Protein AF-A0A2D0KIE9-F1 (afdb_monomer)

Mean predicted aligned error: 5.88 Å

Structure (mmCIF, N/CA/C/O backbone):
data_AF-A0A2D0KIE9-F1
#
_entry.id   AF-A0A2D0KIE9-F1
#
loop_
_atom_site.group_PDB
_atom_site.id
_atom_site.type_symbol
_atom_site.label_atom_id
_atom_site.label_alt_id
_atom_site.label_comp_id
_atom_site.label_asym_id
_atom_site.label_entity_id
_atom_site.label_seq_id
_atom_site.pdbx_PDB_ins_code
_atom_site.Cartn_x
_atom_site.Cartn_y
_atom_site.Cartn_z
_atom_site.occupancy
_atom_site.B_iso_or_equiv
_atom_site.auth_seq_id
_atom_site.auth_comp_id
_atom_site.auth_asym_id
_atom_site.auth_atom_id
_atom_site.pdbx_PDB_model_num
ATOM 1 N N . MET A 1 1 ? -3.645 -2.887 -2.409 1.00 84.75 1 MET A N 1
ATOM 2 C CA . MET A 1 1 ? -2.389 -3.612 -2.696 1.00 84.75 1 MET A CA 1
ATOM 3 C C . MET A 1 1 ? -1.689 -4.044 -1.427 1.00 84.75 1 MET A C 1
ATOM 5 O O . MET A 1 1 ? -1.338 -5.204 -1.366 1.00 84.75 1 MET A O 1
ATOM 9 N N . GLU A 1 2 ? -1.558 -3.186 -0.412 1.00 87.62 2 GLU A N 1
ATOM 10 C CA . GLU A 1 2 ? -0.864 -3.543 0.838 1.00 87.62 2 GLU A CA 1
ATOM 11 C C . GLU A 1 2 ? -1.395 -4.818 1.509 1.00 87.62 2 GLU A C 1
ATOM 13 O O . GLU A 1 2 ? -0.625 -5.733 1.737 1.00 87.62 2 GLU A O 1
ATOM 18 N N . VAL A 1 3 ? -2.714 -4.955 1.695 1.00 87.75 3 VAL A N 1
ATOM 19 C CA . VAL A 1 3 ? -3.311 -6.167 2.302 1.00 87.75 3 VAL A CA 1
ATOM 20 C C . VAL A 1 3 ? -3.007 -7.441 1.502 1.00 87.75 3 VAL A C 1
ATOM 22 O O . VAL A 1 3 ? -2.696 -8.476 2.076 1.00 87.75 3 VAL A O 1
ATOM 25 N N . VAL A 1 4 ? -3.087 -7.368 0.171 1.00 88.00 4 VAL A N 1
ATOM 26 C CA . VAL A 1 4 ? -2.789 -8.511 -0.708 1.00 88.00 4 VAL A CA 1
ATOM 27 C C . VAL A 1 4 ? -1.290 -8.802 -0.714 1.00 88.00 4 VAL A C 1
ATOM 29 O O . VAL A 1 4 ? -0.892 -9.955 -0.688 1.00 88.00 4 VAL A O 1
ATOM 32 N N . GLY A 1 5 ? -0.459 -7.762 -0.725 1.00 88.56 5 GLY A N 1
ATOM 33 C CA . GLY A 1 5 ? 0.989 -7.879 -0.651 1.00 88.56 5 GLY A CA 1
ATOM 34 C C . GLY A 1 5 ? 1.445 -8.560 0.636 1.00 88.56 5 GLY A C 1
ATOM 35 O O . GLY A 1 5 ? 2.197 -9.524 0.564 1.00 88.56 5 GLY A O 1
ATOM 36 N N . GLU A 1 6 ? 0.908 -8.133 1.778 1.00 86.19 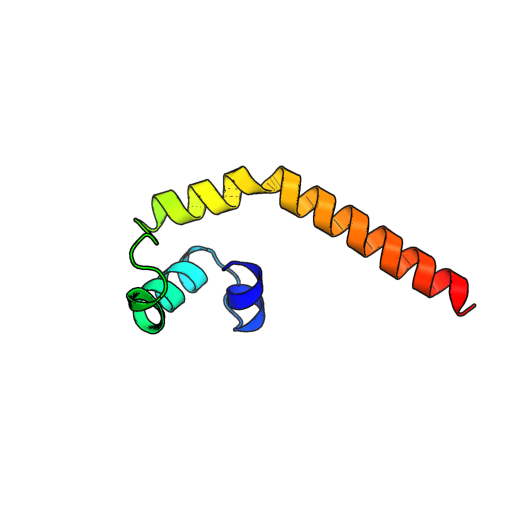6 GLU A N 1
ATOM 37 C CA . GLU A 1 6 ? 1.125 -8.773 3.080 1.00 86.19 6 GLU A CA 1
ATOM 38 C C . GLU A 1 6 ? 0.633 -10.229 3.085 1.00 86.19 6 GLU A C 1
ATOM 40 O O . GLU A 1 6 ? 1.357 -11.120 3.521 1.00 86.19 6 GLU A O 1
ATOM 45 N N . PHE A 1 7 ? -0.550 -10.514 2.521 1.00 88.00 7 PHE A N 1
ATOM 46 C CA . PHE A 1 7 ? -1.062 -11.887 2.379 1.00 88.00 7 PHE A CA 1
ATOM 47 C C . PHE A 1 7 ? -0.146 -12.782 1.526 1.00 88.00 7 PHE A C 1
ATOM 49 O O . PHE A 1 7 ? 0.004 -13.967 1.806 1.00 88.00 7 PHE A O 1
ATOM 56 N N . LEU A 1 8 ? 0.496 -12.211 0.506 1.00 88.62 8 LEU A N 1
ATOM 57 C CA . LEU A 1 8 ? 1.483 -12.891 -0.336 1.00 88.62 8 LEU A CA 1
ATOM 58 C C . LEU A 1 8 ? 2.881 -12.975 0.308 1.00 88.62 8 LEU A C 1
ATOM 60 O O . LEU A 1 8 ? 3.793 -13.528 -0.302 1.00 88.62 8 LEU A O 1
ATOM 64 N N . GLY A 1 9 ? 3.067 -12.442 1.522 1.00 90.12 9 GLY A N 1
ATOM 65 C CA . GLY A 1 9 ? 4.330 -12.482 2.265 1.00 90.12 9 GLY A CA 1
ATOM 66 C C . GLY A 1 9 ? 5.292 -11.323 1.978 1.00 90.12 9 GLY A C 1
ATOM 67 O O . GLY A 1 9 ? 6.454 -11.372 2.382 1.00 90.12 9 GLY A O 1
ATOM 68 N N . PHE A 1 10 ? 4.846 -10.270 1.291 1.00 90.31 10 PHE A N 1
ATOM 69 C CA . PHE A 1 10 ? 5.639 -9.061 1.082 1.00 90.31 10 PHE A CA 1
ATOM 70 C C . PHE A 1 10 ? 5.387 -8.052 2.207 1.00 90.31 10 PHE A C 1
ATOM 72 O O . PHE A 1 10 ? 4.378 -7.357 2.201 1.00 90.31 10 PHE A O 1
ATOM 79 N N . SER A 1 11 ? 6.356 -7.907 3.108 1.00 79.06 11 SER A N 1
ATOM 80 C CA . SER A 1 11 ? 6.297 -6.997 4.266 1.00 79.06 11 SER A CA 1
ATOM 81 C C . SER A 1 11 ? 6.835 -5.584 3.999 1.00 79.06 11 SER A C 1
ATOM 83 O O . SER A 1 11 ? 7.029 -4.788 4.916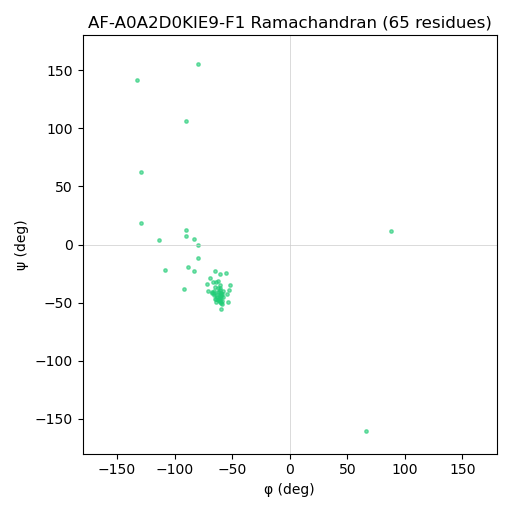 1.00 79.06 11 SER A O 1
ATOM 85 N N . THR A 1 12 ? 7.164 -5.262 2.743 1.00 87.00 12 THR A N 1
ATOM 86 C CA . THR A 1 12 ? 7.705 -3.945 2.377 1.00 87.00 12 THR A CA 1
ATOM 87 C C . THR A 1 12 ? 6.993 -3.376 1.165 1.00 87.00 12 THR A C 1
ATOM 89 O O . THR A 1 12 ? 6.783 -4.083 0.179 1.00 87.00 1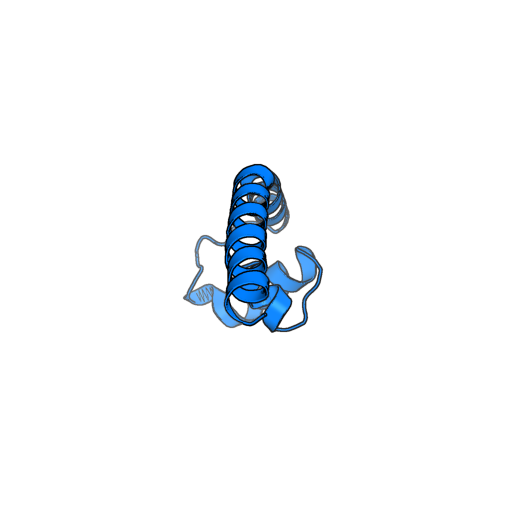2 THR A O 1
ATOM 92 N N . ASP A 1 13 ? 6.751 -2.064 1.169 1.00 87.62 13 ASP A N 1
ATOM 93 C CA . ASP A 1 13 ? 6.187 -1.343 0.020 1.00 87.62 13 ASP A CA 1
ATOM 94 C C . ASP A 1 13 ? 6.956 -1.617 -1.276 1.00 87.62 13 ASP A C 1
ATOM 96 O O . ASP A 1 13 ? 6.371 -1.701 -2.353 1.00 87.62 13 ASP A O 1
ATOM 100 N N . LYS A 1 14 ? 8.282 -1.797 -1.180 1.00 91.12 14 LYS A N 1
ATOM 101 C CA . LYS A 1 14 ? 9.124 -2.178 -2.318 1.00 91.12 14 LYS A CA 1
ATOM 102 C C . LYS A 1 14 ? 8.760 -3.568 -2.839 1.00 91.12 14 LYS A C 1
ATOM 104 O O . LYS A 1 14 ? 8.623 -3.718 -4.047 1.00 91.12 14 LYS A O 1
ATOM 109 N N . GLY A 1 15 ? 8.654 -4.568 -1.964 1.00 92.50 15 GLY A N 1
ATOM 110 C CA . GLY A 1 15 ? 8.304 -5.937 -2.350 1.00 92.50 15 GLY A CA 1
ATOM 111 C C . GLY A 1 15 ? 6.923 -5.998 -2.995 1.00 92.50 15 GLY A C 1
ATOM 112 O O . GLY A 1 15 ? 6.778 -6.537 -4.090 1.00 92.50 15 GLY A O 1
ATOM 113 N N . ILE A 1 16 ? 5.953 -5.332 -2.369 1.00 92.94 16 ILE A N 1
ATOM 114 C CA . ILE A 1 16 ? 4.582 -5.219 -2.867 1.00 92.94 16 ILE A CA 1
ATOM 115 C C . ILE A 1 16 ? 4.586 -4.543 -4.241 1.00 92.94 16 ILE A C 1
ATOM 117 O O . ILE A 1 16 ? 4.125 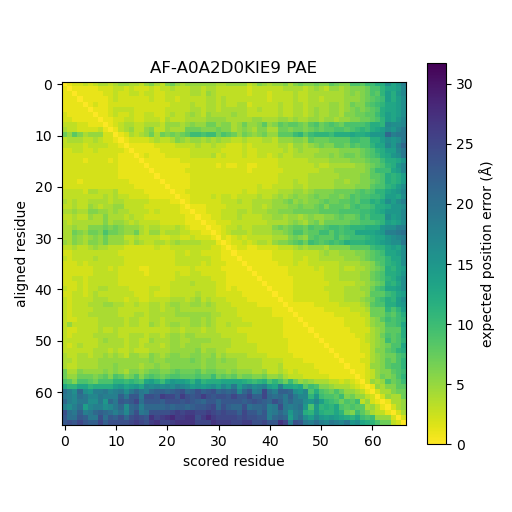-5.131 -5.217 1.00 92.94 16 ILE A O 1
ATOM 121 N N . TRP A 1 17 ? 5.168 -3.346 -4.363 1.00 94.69 17 TRP A N 1
ATOM 122 C CA . TRP A 1 17 ? 5.204 -2.624 -5.635 1.00 94.69 17 TRP A CA 1
ATOM 123 C C . TRP A 1 17 ? 5.884 -3.431 -6.743 1.00 94.69 17 TRP A C 1
ATOM 125 O O . TRP A 1 17 ? 5.343 -3.512 -7.840 1.00 94.69 17 TRP A O 1
ATOM 135 N N . THR A 1 18 ? 7.029 -4.066 -6.467 1.00 94.06 18 THR A N 1
ATOM 136 C CA . THR A 1 18 ? 7.726 -4.913 -7.447 1.00 94.06 18 THR A CA 1
ATOM 137 C C . THR A 1 18 ? 6.822 -6.051 -7.909 1.00 94.06 18 THR A C 1
ATOM 139 O O . THR A 1 18 ? 6.654 -6.244 -9.109 1.00 94.06 18 THR A O 1
ATOM 142 N N . TYR A 1 19 ? 6.182 -6.774 -6.991 1.00 93.69 19 TYR A N 1
ATOM 143 C CA . TYR A 1 19 ? 5.307 -7.880 -7.364 1.00 93.69 19 TYR A CA 1
ATOM 144 C C . TYR A 1 19 ? 4.162 -7.425 -8.279 1.00 93.69 19 TYR A C 1
ATOM 146 O O . TYR A 1 19 ? 4.000 -7.972 -9.372 1.00 93.69 19 TYR A O 1
ATOM 154 N N . PHE A 1 20 ? 3.432 -6.378 -7.882 1.00 92.25 20 PHE A N 1
ATOM 155 C CA . PHE A 1 20 ? 2.317 -5.838 -8.664 1.00 92.25 20 PHE A CA 1
ATOM 156 C C . PHE A 1 20 ? 2.773 -5.249 -10.004 1.00 92.25 20 PHE A C 1
ATOM 158 O O . PHE A 1 20 ? 2.096 -5.424 -11.015 1.00 92.25 20 PHE A O 1
ATOM 165 N N . ASN A 1 21 ? 3.944 -4.612 -10.042 1.00 93.06 21 ASN A N 1
ATOM 166 C CA . ASN A 1 21 ? 4.519 -4.060 -11.263 1.00 93.06 21 ASN A CA 1
ATOM 167 C C . ASN A 1 21 ? 4.983 -5.135 -12.258 1.00 93.06 21 ASN A C 1
ATOM 169 O O . ASN A 1 21 ? 5.001 -4.872 -13.455 1.00 93.06 21 ASN A O 1
ATOM 173 N N . HIS A 1 22 ? 5.384 -6.315 -11.784 1.00 92.94 22 HIS A N 1
ATOM 174 C CA . HIS A 1 22 ? 5.859 -7.397 -12.649 1.00 92.94 22 HIS A CA 1
ATOM 175 C C . HIS A 1 22 ? 4.750 -8.360 -13.072 1.00 92.94 22 HIS A C 1
ATOM 177 O O . HIS A 1 22 ? 4.745 -8.805 -14.213 1.00 92.94 22 HIS A O 1
ATOM 183 N N . HIS A 1 23 ? 3.812 -8.671 -12.178 1.00 91.31 23 HIS A N 1
ATOM 184 C CA . HIS A 1 23 ? 2.854 -9.757 -12.400 1.00 91.31 23 HIS A CA 1
ATOM 185 C C . HIS A 1 23 ? 1.429 -9.257 -12.689 1.00 91.31 23 HIS A C 1
ATOM 187 O O . HIS A 1 23 ? 0.634 -9.995 -13.253 1.00 91.31 23 HIS A O 1
ATOM 193 N N . TRP A 1 24 ? 1.079 -8.027 -12.285 1.00 90.19 24 TRP A N 1
ATOM 194 C CA . TRP A 1 24 ? -0.304 -7.513 -12.329 1.00 90.19 24 TRP A CA 1
ATOM 195 C C . TRP A 1 24 ? -0.375 -6.149 -13.030 1.00 90.19 24 TRP A C 1
ATOM 197 O O . TRP A 1 24 ? -1.337 -5.400 -12.866 1.00 90.19 24 TRP A O 1
ATOM 207 N N . ARG A 1 25 ? 0.644 -5.789 -13.820 1.00 89.31 25 ARG A N 1
ATOM 208 C CA . ARG A 1 25 ? 0.734 -4.461 -14.447 1.00 89.31 25 ARG A CA 1
ATOM 209 C C . ARG A 1 25 ? -0.383 -4.193 -15.446 1.00 89.31 25 ARG A C 1
ATOM 211 O O . ARG A 1 25 ? -0.840 -3.060 -15.536 1.00 89.31 25 ARG A O 1
ATOM 218 N N . GLU A 1 26 ? -0.856 -5.227 -16.132 1.00 91.00 26 GLU A N 1
ATOM 219 C CA . GLU A 1 26 ? -2.011 -5.138 -17.032 1.00 91.00 26 GLU A CA 1
ATOM 220 C C . GLU A 1 26 ? -3.291 -4.737 -16.288 1.00 91.00 26 GLU A C 1
ATOM 222 O O . GLU A 1 26 ? -4.134 -4.032 -16.831 1.00 91.00 26 GLU A O 1
ATOM 227 N N . TRP A 1 27 ? -3.414 -5.138 -15.020 1.00 89.75 27 TRP A N 1
ATOM 228 C CA . TRP A 1 27 ? -4.578 -4.848 -14.182 1.00 89.75 27 TRP A CA 1
ATOM 229 C C . TRP A 1 27 ? -4.431 -3.510 -13.446 1.00 89.75 27 TRP A C 1
ATOM 231 O O . TRP A 1 27 ? -5.420 -2.914 -13.025 1.00 89.75 27 TRP A O 1
ATOM 241 N N . PHE A 1 28 ? -3.198 -3.008 -13.321 1.00 86.69 28 PHE A N 1
ATOM 242 C CA . PHE A 1 28 ? -2.876 -1.727 -12.693 1.00 86.69 28 PHE A CA 1
ATOM 243 C C . PHE A 1 28 ? -1.987 -0.854 -13.597 1.00 86.69 28 PHE A C 1
ATOM 245 O O . PHE A 1 28 ? -0.874 -0.490 -13.201 1.00 86.69 28 PHE A O 1
ATOM 252 N N . PRO A 1 29 ? -2.463 -0.440 -14.789 1.00 86.31 29 PRO A N 1
ATOM 253 C CA . PRO A 1 29 ? -1.665 0.374 -15.710 1.00 86.31 29 PRO A CA 1
ATOM 254 C C . PRO A 1 29 ? -1.254 1.726 -15.095 1.00 86.31 29 PRO A C 1
ATOM 256 O O . PRO A 1 29 ? -0.218 2.289 -15.444 1.00 86.31 29 PRO A O 1
ATOM 259 N N . GLY A 1 30 ? -2.030 2.217 -14.121 1.00 88.12 30 GLY A N 1
ATOM 260 C CA . GLY A 1 30 ? -1.780 3.447 -13.366 1.00 88.12 30 GLY A CA 1
ATOM 261 C C . GLY A 1 30 ? -0.951 3.291 -12.083 1.00 88.12 30 GLY A C 1
ATOM 262 O O . GLY A 1 30 ? -0.914 4.234 -11.297 1.00 88.12 30 GLY A O 1
ATOM 263 N N . LEU A 1 31 ? -0.292 2.147 -11.839 1.00 86.88 31 LEU A N 1
ATOM 264 C CA . LEU A 1 31 ? 0.485 1.890 -10.608 1.00 86.88 31 LEU A C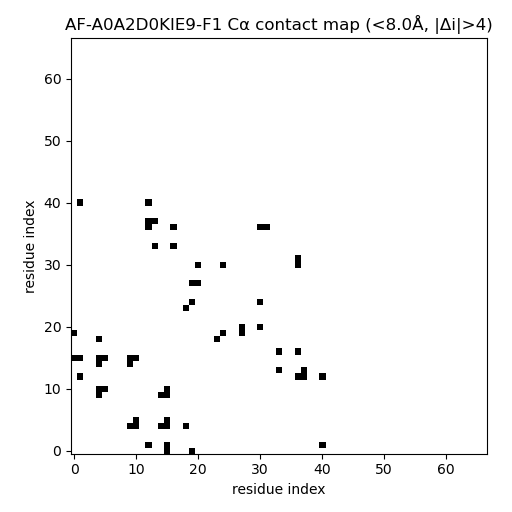A 1
ATOM 265 C C . LEU A 1 31 ? 1.567 2.957 -10.327 1.00 86.88 31 LEU A C 1
ATOM 267 O O . LEU A 1 31 ? 1.963 3.166 -9.180 1.00 86.88 31 LEU A O 1
ATOM 271 N N . GLY A 1 32 ? 2.029 3.656 -11.368 1.00 88.69 32 GLY A N 1
ATOM 272 C CA . GLY A 1 32 ? 2.996 4.744 -11.255 1.00 88.69 32 GLY A CA 1
ATOM 273 C C . GLY A 1 32 ? 4.378 4.276 -10.789 1.00 88.69 32 GLY A C 1
ATOM 274 O O . GLY A 1 32 ? 4.742 3.105 -10.908 1.00 88.69 32 GLY A O 1
ATOM 275 N N . SER A 1 33 ? 5.182 5.212 -10.282 1.00 93.25 33 SER A N 1
ATOM 276 C CA . SER A 1 33 ? 6.513 4.913 -9.748 1.00 93.25 33 SER A CA 1
ATOM 277 C C . SER A 1 33 ? 6.438 4.342 -8.329 1.00 93.25 33 SER A C 1
ATOM 279 O O . SER A 1 33 ? 5.520 4.648 -7.565 1.00 93.25 33 SER A O 1
ATOM 281 N N . ARG A 1 34 ? 7.466 3.585 -7.926 1.00 93.50 34 ARG A N 1
ATOM 282 C CA . ARG A 1 34 ? 7.609 3.079 -6.550 1.00 93.50 34 ARG A CA 1
ATOM 283 C C . ARG A 1 34 ? 7.497 4.188 -5.495 1.00 93.50 34 ARG A C 1
ATOM 285 O O . ARG A 1 34 ? 6.914 3.978 -4.439 1.00 93.50 34 ARG A O 1
ATOM 292 N N . ALA A 1 35 ? 8.059 5.367 -5.773 1.00 93.94 35 ALA A N 1
ATOM 293 C CA . ALA A 1 35 ? 8.007 6.504 -4.854 1.00 93.94 35 ALA A CA 1
ATOM 294 C C . ALA A 1 35 ? 6.573 7.029 -4.671 1.00 93.94 35 ALA A C 1
ATOM 296 O O . ALA A 1 35 ? 6.158 7.304 -3.547 1.00 93.94 35 ALA A O 1
ATOM 297 N N . ASN A 1 36 ? 5.797 7.108 -5.757 1.00 93.00 36 ASN A N 1
ATOM 298 C CA . ASN A 1 36 ? 4.391 7.501 -5.685 1.00 93.00 36 ASN A CA 1
ATOM 299 C C . ASN A 1 36 ? 3.559 6.461 -4.933 1.00 93.00 36 ASN A C 1
ATOM 301 O O . ASN A 1 36 ? 2.729 6.843 -4.113 1.00 93.00 36 ASN A O 1
ATOM 305 N N . PHE A 1 37 ? 3.824 5.172 -5.148 1.00 92.69 37 PHE A N 1
AT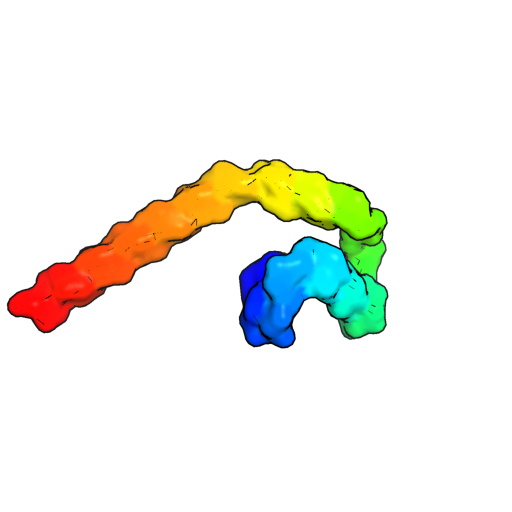OM 306 C CA . PHE A 1 37 ? 3.184 4.095 -4.396 1.00 92.69 37 PHE A CA 1
ATOM 307 C C . PHE A 1 37 ? 3.451 4.205 -2.887 1.00 92.69 37 PHE A C 1
ATOM 309 O O . PHE A 1 37 ? 2.507 4.231 -2.103 1.00 92.69 37 PHE A O 1
ATOM 316 N N . ALA A 1 38 ? 4.712 4.370 -2.472 1.00 92.12 38 ALA A N 1
ATOM 317 C CA . ALA A 1 38 ? 5.068 4.531 -1.058 1.00 92.12 38 ALA A CA 1
ATOM 318 C C . ALA A 1 38 ? 4.440 5.797 -0.439 1.00 92.12 38 ALA A C 1
ATOM 320 O O . ALA A 1 38 ? 3.965 5.786 0.698 1.00 92.12 38 ALA A O 1
ATOM 321 N N . LYS A 1 39 ? 4.369 6.893 -1.209 1.00 93.50 39 LYS A N 1
ATOM 322 C CA . LYS A 1 39 ? 3.679 8.123 -0.797 1.00 93.50 39 LYS A CA 1
ATOM 323 C C . LYS A 1 39 ? 2.178 7.893 -0.609 1.00 93.50 39 LYS A C 1
ATOM 325 O O . LYS A 1 39 ? 1.614 8.357 0.375 1.00 93.50 39 LYS A O 1
ATOM 330 N N . GLN A 1 40 ? 1.529 7.169 -1.519 1.00 91.38 40 GLN A N 1
ATOM 331 C CA . GLN A 1 40 ? 0.114 6.807 -1.395 1.00 91.38 40 GLN A CA 1
ATOM 332 C C . GLN A 1 40 ? -0.133 5.913 -0.173 1.00 91.38 40 GLN A C 1
ATOM 334 O O . GLN A 1 40 ? -1.046 6.196 0.601 1.00 91.38 40 GLN A O 1
ATOM 339 N N . ALA A 1 41 ? 0.711 4.900 0.047 1.00 90.25 41 ALA A N 1
ATOM 340 C CA . ALA A 1 41 ? 0.649 4.035 1.224 1.00 90.25 41 ALA A CA 1
ATOM 341 C C . ALA A 1 41 ? 0.789 4.845 2.526 1.00 90.25 41 ALA A C 1
ATOM 343 O O . ALA A 1 41 ? 0.018 4.658 3.470 1.00 90.25 41 ALA A O 1
ATOM 344 N N . SER A 1 42 ? 1.716 5.804 2.554 1.00 91.19 42 SER A N 1
ATOM 345 C CA . SER A 1 42 ? 1.928 6.698 3.699 1.00 91.19 42 SER A CA 1
ATOM 346 C C . SER A 1 42 ? 0.752 7.661 3.918 1.00 91.19 42 SER A C 1
ATOM 348 O O . SER A 1 42 ? 0.305 7.855 5.045 1.00 91.19 42 SER A O 1
ATOM 350 N N . ASN A 1 43 ? 0.177 8.220 2.850 1.00 94.81 43 ASN A N 1
ATOM 351 C CA . ASN A 1 43 ? -0.981 9.118 2.936 1.00 94.81 43 ASN A CA 1
ATOM 352 C C . ASN A 1 43 ? -2.247 8.422 3.465 1.00 94.81 43 ASN A C 1
ATOM 354 O O . ASN A 1 43 ? -3.136 9.079 4.003 1.00 94.81 43 ASN A O 1
ATOM 358 N N . LEU A 1 44 ? -2.333 7.095 3.342 1.00 92.88 44 LEU A N 1
ATOM 359 C CA . LEU A 1 44 ? -3.455 6.296 3.836 1.00 92.88 44 LEU A CA 1
ATOM 360 C C . LEU A 1 44 ? -3.356 5.939 5.327 1.00 92.88 44 LEU A C 1
ATOM 362 O O . LEU A 1 44 ? -4.222 5.219 5.826 1.00 92.88 44 LEU A O 1
ATOM 366 N N . TRP A 1 45 ? -2.353 6.435 6.061 1.00 92.62 45 TRP A N 1
ATOM 367 C CA . TRP A 1 45 ? -2.126 6.048 7.458 1.00 92.62 45 TRP A CA 1
ATOM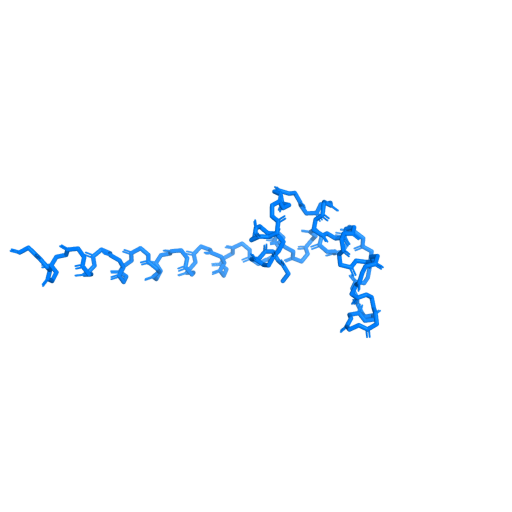 368 C C . TRP A 1 45 ? -3.364 6.244 8.354 1.00 92.62 45 TRP A C 1
ATOM 370 O O . TRP A 1 45 ? -3.720 5.336 9.103 1.00 92.62 45 TRP A O 1
ATOM 380 N N . VAL A 1 46 ? -4.088 7.365 8.215 1.00 93.69 46 VAL A N 1
ATOM 381 C CA . VAL A 1 46 ? -5.298 7.647 9.015 1.00 93.69 46 VAL A CA 1
ATOM 382 C C . VAL A 1 46 ? -6.379 6.597 8.760 1.00 93.69 46 VAL A C 1
ATOM 384 O O . VAL A 1 46 ? -7.065 6.151 9.678 1.00 93.69 46 VAL A O 1
ATOM 387 N N . VAL A 1 47 ? -6.542 6.188 7.500 1.00 94.25 47 VAL A N 1
ATOM 388 C CA . VAL A 1 47 ? -7.532 5.177 7.110 1.00 94.25 47 VAL A CA 1
ATOM 389 C C . VAL A 1 47 ? -7.142 3.816 7.680 1.00 94.25 47 VAL A C 1
ATOM 391 O O . VAL A 1 47 ? -7.999 3.118 8.222 1.00 94.25 47 VAL A O 1
ATOM 394 N N . LYS A 1 48 ? -5.851 3.463 7.624 1.00 89.75 48 LYS A N 1
ATOM 395 C CA . LYS A 1 48 ? -5.322 2.227 8.217 1.00 89.75 48 LYS A CA 1
ATOM 396 C C . LYS A 1 48 ? -5.560 2.189 9.723 1.00 89.75 48 LYS A C 1
ATOM 398 O O . LYS A 1 48 ? -6.040 1.175 10.219 1.00 89.75 48 LYS A O 1
ATOM 403 N N . GLN A 1 49 ? -5.312 3.292 10.430 1.00 92.56 49 GLN A N 1
ATOM 404 C CA . GLN A 1 49 ? -5.583 3.376 11.865 1.00 92.56 49 GLN A CA 1
ATOM 405 C C . GLN A 1 49 ? -7.072 3.162 12.167 1.00 92.56 49 GLN A C 1
ATOM 407 O O . GLN A 1 49 ? -7.412 2.309 12.981 1.00 92.56 49 GLN A O 1
ATOM 412 N N . LYS A 1 50 ? -7.974 3.862 11.470 1.00 95.12 50 LYS A N 1
ATOM 413 C CA . LYS A 1 50 ? -9.426 3.699 11.670 1.00 95.12 50 LYS A CA 1
ATOM 414 C C . LYS A 1 50 ? -9.906 2.277 11.379 1.00 95.12 50 LYS A C 1
ATOM 416 O O . LYS A 1 50 ? -10.789 1.767 12.070 1.00 95.12 50 LYS A O 1
ATOM 421 N N . LEU A 1 51 ? -9.340 1.629 10.360 1.00 92.06 51 LEU A N 1
ATOM 422 C CA . LEU A 1 51 ? -9.635 0.231 10.057 1.00 92.06 51 LEU A CA 1
ATOM 423 C C . LEU A 1 51 ? -9.186 -0.683 11.204 1.00 92.06 51 LEU A C 1
ATOM 425 O O . LEU A 1 51 ? -9.978 -1.507 11.652 1.00 92.06 51 LEU A O 1
ATOM 429 N N . GLN A 1 52 ? -7.965 -0.499 11.713 1.00 90.38 52 GLN A N 1
ATOM 430 C CA . GLN A 1 52 ? -7.443 -1.249 12.860 1.00 90.38 52 GLN A CA 1
ATOM 431 C C . GLN A 1 52 ? -8.301 -1.047 14.114 1.00 90.38 52 GLN A C 1
ATOM 433 O O . GLN A 1 52 ? -8.683 -2.021 14.755 1.00 90.38 52 GLN A O 1
ATOM 438 N N . GLU A 1 53 ? -8.700 0.188 14.424 1.00 93.31 53 GLU A N 1
ATOM 439 C CA . GLU A 1 53 ? -9.604 0.485 15.542 1.00 93.31 53 GLU A CA 1
ATOM 440 C C . GLU A 1 53 ? -10.957 -0.220 15.392 1.00 93.31 53 GLU A C 1
ATOM 442 O O . GLU A 1 53 ? -11.479 -0.791 16.352 1.00 93.31 53 GLU A O 1
ATOM 447 N N . LYS A 1 54 ? -11.535 -0.210 14.185 1.00 94.19 54 LYS A N 1
ATOM 448 C CA . LYS A 1 54 ? -12.811 -0.881 13.913 1.00 94.19 54 LYS A CA 1
ATOM 449 C C . LYS A 1 54 ? -12.686 -2.397 14.054 1.00 94.19 54 LYS A C 1
ATOM 451 O O . LYS A 1 54 ? -13.555 -3.012 14.666 1.00 94.19 54 LYS A O 1
ATOM 456 N N . LEU A 1 55 ? -11.617 -2.989 13.524 1.00 91.00 55 LEU A N 1
ATOM 457 C CA . LEU A 1 55 ? -11.344 -4.419 13.664 1.00 91.00 55 LEU A CA 1
ATOM 458 C C . LEU A 1 55 ? -11.138 -4.790 15.135 1.00 91.00 55 LEU A C 1
ATOM 460 O O . LEU A 1 55 ? -11.791 -5.709 15.616 1.00 91.00 55 LEU A O 1
ATOM 464 N N . ALA A 1 56 ? -10.325 -4.037 15.878 1.00 91.44 56 ALA A N 1
ATOM 465 C CA . ALA A 1 56 ? -10.101 -4.262 17.304 1.00 91.44 56 ALA A CA 1
ATOM 466 C C . ALA A 1 56 ? -11.405 -4.202 18.113 1.00 91.44 56 ALA A C 1
ATOM 468 O O . ALA A 1 56 ? -11.621 -5.038 18.986 1.00 91.44 56 ALA A O 1
ATOM 469 N N . ARG A 1 57 ? -12.314 -3.270 17.793 1.00 92.31 57 ARG A N 1
ATOM 470 C CA . ARG A 1 57 ? -13.651 -3.228 18.407 1.00 92.31 57 ARG A CA 1
ATOM 471 C C . ARG A 1 57 ? -14.484 -4.453 18.048 1.00 92.31 57 ARG A C 1
ATOM 473 O O . ARG A 1 57 ? -15.072 -5.043 18.942 1.00 92.31 57 ARG A O 1
ATOM 480 N N . LEU A 1 58 ? -14.528 -4.852 16.777 1.00 92.50 58 LEU A N 1
ATOM 481 C CA . LEU A 1 58 ? -15.296 -6.022 16.339 1.00 92.50 58 LEU A CA 1
ATOM 482 C C . LEU A 1 58 ? -14.799 -7.311 17.002 1.00 92.50 58 LEU A C 1
ATOM 484 O O . LEU A 1 58 ? -15.605 -8.059 17.544 1.00 92.50 58 LEU A O 1
ATOM 488 N N . TYR A 1 59 ? -13.486 -7.542 17.01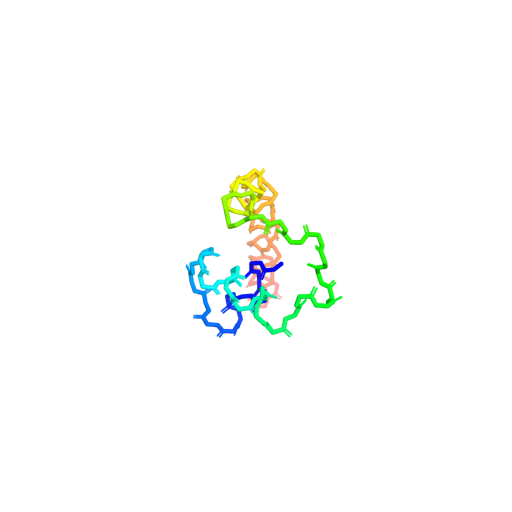3 1.00 86.06 59 TYR A N 1
ATOM 489 C CA . TYR A 1 59 ? -12.886 -8.717 17.651 1.00 86.06 59 TYR A CA 1
ATOM 490 C C . TYR A 1 59 ? -12.933 -8.648 19.179 1.00 86.06 59 TYR A C 1
ATOM 492 O O . TYR A 1 59 ? -13.130 -9.670 19.829 1.00 86.06 59 TYR A O 1
ATOM 500 N N . GLY A 1 60 ? -12.805 -7.453 19.759 1.00 78.88 60 GLY A N 1
ATOM 501 C CA . GLY A 1 60 ? -13.012 -7.229 21.186 1.00 78.88 60 GLY A CA 1
ATOM 502 C C . GLY A 1 60 ? -14.436 -7.590 21.604 1.00 78.88 60 GLY A C 1
ATOM 503 O O . GLY A 1 60 ? -14.613 -8.364 22.535 1.00 78.88 60 GLY A O 1
ATOM 504 N N . LEU A 1 61 ? -15.445 -7.107 20.873 1.00 66.25 61 LEU A N 1
ATOM 505 C CA . LEU A 1 61 ? -16.853 -7.452 21.090 1.00 66.25 61 LEU A CA 1
ATOM 506 C C . LEU A 1 61 ? -17.119 -8.949 20.880 1.00 66.25 61 LEU A C 1
ATOM 508 O O . LEU A 1 61 ? -17.819 -9.550 21.686 1.00 66.25 61 LEU A O 1
ATOM 512 N N . TYR A 1 62 ? -16.518 -9.570 19.860 1.00 58.12 62 TYR A N 1
ATOM 513 C CA . TYR A 1 62 ? -16.603 -11.020 19.646 1.00 58.12 62 TYR A CA 1
ATOM 514 C C . TYR A 1 62 ? -16.024 -11.817 20.822 1.00 58.12 62 TYR A C 1
ATOM 516 O O . TYR A 1 62 ? -16.597 -12.825 21.218 1.00 58.12 62 TYR A O 1
ATOM 524 N N . LYS A 1 63 ? -14.918 -11.349 21.416 1.00 56.16 63 LYS A N 1
ATOM 525 C CA . LYS A 1 63 ? -14.312 -11.980 22.595 1.00 56.16 63 LYS A CA 1
ATOM 526 C C . LYS A 1 63 ? -15.203 -11.880 23.840 1.00 56.16 63 LYS A C 1
ATOM 528 O O . LYS A 1 63 ? -15.174 -12.799 24.641 1.00 56.16 63 LYS A O 1
ATOM 533 N N . TRP A 1 64 ? -15.993 -10.815 23.998 1.00 50.06 64 TRP A N 1
ATOM 534 C CA . TRP A 1 64 ? -16.952 -10.669 25.109 1.00 50.06 64 TRP A CA 1
ATOM 535 C C . TRP A 1 64 ? -18.296 -11.366 24.867 1.00 50.06 64 TRP A C 1
ATOM 537 O O . TRP A 1 64 ? -18.991 -11.668 25.821 1.00 50.06 64 TRP A O 1
ATOM 547 N N . ALA A 1 65 ? -18.678 -11.618 23.613 1.00 54.12 65 ALA A N 1
ATOM 548 C CA . ALA A 1 65 ? -19.927 -12.307 23.279 1.00 54.12 65 ALA A CA 1
ATOM 549 C C . ALA A 1 65 ? -19.849 -13.841 23.434 1.00 54.12 65 ALA A C 1
ATOM 551 O O . ALA A 1 65 ? -20.872 -14.514 23.341 1.00 54.12 65 ALA A O 1
ATOM 552 N N . ILE A 1 66 ? -18.644 -14.392 23.613 1.00 53.34 66 ILE A N 1
ATOM 553 C CA . ILE A 1 66 ? -18.370 -15.841 23.677 1.00 53.34 66 ILE A CA 1
ATOM 554 C C . ILE A 1 66 ? -17.884 -16.261 25.087 1.00 53.34 66 ILE A C 1
ATOM 556 O O . ILE A 1 66 ? -17.557 -17.424 25.311 1.00 53.34 66 ILE A O 1
ATOM 560 N N . VAL A 1 67 ? -17.856 -15.334 26.052 1.00 47.47 67 VAL A N 1
ATOM 561 C CA . VAL A 1 67 ? -17.518 -15.578 27.469 1.00 47.47 67 VAL A CA 1
ATOM 562 C C . VAL A 1 67 ? -18.725 -15.228 28.323 1.00 47.47 67 VAL A C 1
ATOM 564 O O . VAL A 1 67 ? -19.014 -16.003 29.257 1.00 47.47 67 VAL A O 1
#

Secondary structure (DSS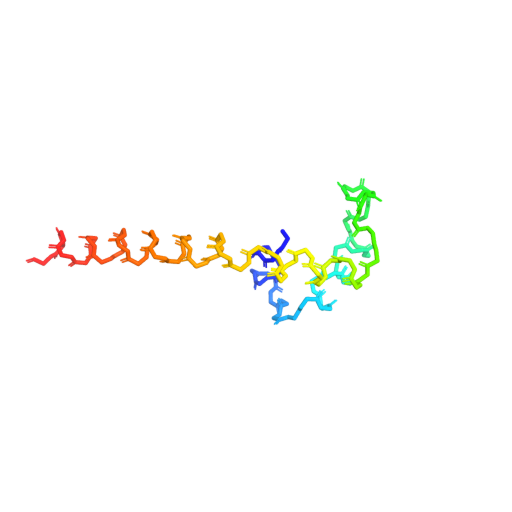P, 8-state):
-HHHHHHTT--SHHHHHHHHHHHSTTT-TT---HHHHHHHHHHTHHHHHHHHHHHHHHHHHHHHH--

pLDDT: mean 86.82, std 11.45, range [47.47, 95.12]

Solvent-accessible surface area (backbone atoms only — not comparable to full-atom values): 3930 Å² total; per-residue (Å²): 105,66,71,61,22,46,74,73,70,29,92,40,70,66,51,30,47,50,50,43,60,73,76,38,32,90,83,39,79,79,59,73,50,69,68,57,43,48,50,52,60,59,71,40,47,68,60,52,50,53,50,51,54,52,48,50,49,55,54,51,50,51,58,63,75,77,108

Sequence (67 aa):
MEVVGEFLGFSTDKGIWTYFNHHWREWFPGLGSRANFAKQASNLWVVKQKLQEKLARLYGLYKWAIV

Organism: NCBI:txid1034471

Radius of gyration: 15.52 Å; Cα contacts (8 Å, |Δi|>4): 30; chains: 1; bounding box: 29×25×44 Å

Foldseek 3Di:
DCVVCVVVVNPDLVSSLVCCVPPVCVVCVPSDDSVVSVVVVVVCVVVVVVVVVVVCVVVVVVVVVVD